Protein AF-A0A0G0NPX3-F1 (afdb_monomer_lite)

Foldseek 3Di:
DPPPDDDPDDLDLLSLLVVLLVVCVVPPVPQPLVVLLVVCVVLPDDPVVSVPDDSLRSVLVCCCRVLVPPVSVLLSLLSVLSVLSNVLSVVVPPPCSVVSNQVSQVSLPHDPDDTSVVVSVSSVVSVVVSVVVSVVSVVVVVDPDDDPDD

Radius of gyration: 18.65 Å; chains: 1; bounding box: 55×39×57 Å

Secondary structure (DSSP,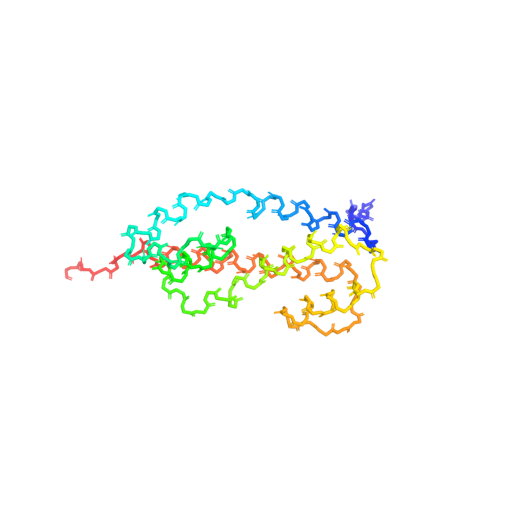 8-state):
----S--S--S-HHHHHHHHHHHHHHHTTT--HHHHHHHHHHTT--HHHHTT--HHHHHHHHHHHHS--TTHHHHHHHHHHHHHHHHHGGGTTSTTHHHHHHHHHHHTT--TT--HHHHHHHHHHHHHHHHHHHHHHHHHHS---S----

Structure (mmCIF, N/CA/C/O backbone):
data_AF-A0A0G0NPX3-F1
#
_entry.id   AF-A0A0G0NPX3-F1
#
loop_
_atom_site.group_PDB
_atom_site.id
_atom_site.type_symbol
_atom_site.label_atom_id
_atom_site.label_alt_id
_atom_site.label_comp_id
_atom_site.label_asym_id
_atom_site.label_entity_id
_atom_site.label_seq_id
_atom_site.pdbx_PDB_ins_code
_atom_site.Cartn_x
_atom_site.Cartn_y
_atom_site.Cartn_z
_atom_site.occupancy
_atom_site.B_iso_or_equiv
_atom_site.auth_seq_id
_atom_site.auth_comp_id
_atom_site.auth_asym_id
_atom_site.auth_atom_id
_atom_site.pdbx_PDB_model_num
ATOM 1 N N . MET A 1 1 ? -11.829 -10.224 -34.644 1.00 44.19 1 MET A N 1
ATOM 2 C CA . MET A 1 1 ? -11.244 -8.867 -34.776 1.00 44.19 1 MET A CA 1
ATOM 3 C C . MET A 1 1 ? -11.189 -8.150 -33.415 1.00 44.19 1 MET A C 1
ATOM 5 O O . MET A 1 1 ? -11.860 -7.143 -33.239 1.00 44.19 1 MET A O 1
ATOM 9 N N . ARG A 1 2 ? -10.412 -8.643 -32.437 1.00 50.91 2 ARG A N 1
ATOM 10 C CA . ARG A 1 2 ? -10.179 -7.950 -31.146 1.00 50.91 2 ARG A CA 1
ATOM 11 C C . ARG A 1 2 ? -8.692 -7.638 -30.880 1.00 50.91 2 ARG A C 1
ATOM 13 O O . ARG A 1 2 ? -8.366 -7.197 -29.793 1.00 50.91 2 ARG A O 1
ATOM 20 N N . ASP A 1 3 ? -7.831 -7.763 -31.894 1.00 55.25 3 ASP A N 1
ATOM 21 C CA . ASP A 1 3 ? -6.369 -7.585 -31.780 1.00 55.25 3 ASP A CA 1
ATOM 22 C C . ASP A 1 3 ? -5.838 -6.301 -32.444 1.00 55.25 3 ASP A C 1
ATOM 24 O O . ASP A 1 3 ? -4.748 -6.288 -33.005 1.00 55.25 3 ASP A O 1
ATOM 28 N N . ARG A 1 4 ? -6.607 -5.204 -32.455 1.00 52.91 4 ARG A N 1
ATOM 29 C CA . ARG A 1 4 ? -6.162 -3.939 -33.087 1.00 52.91 4 ARG A CA 1
ATOM 30 C C . ARG A 1 4 ? -6.044 -2.737 -32.160 1.00 52.91 4 ARG A C 1
ATOM 32 O O . ARG A 1 4 ? -5.811 -1.634 -32.639 1.00 52.91 4 ARG A O 1
ATOM 39 N N . TYR A 1 5 ? -6.135 -2.946 -30.853 1.00 51.38 5 TYR A N 1
ATOM 40 C CA . TYR A 1 5 ? -5.820 -1.901 -29.889 1.00 51.38 5 TYR A CA 1
ATOM 41 C C . TYR A 1 5 ? -4.692 -2.395 -28.997 1.00 51.38 5 TYR A C 1
ATOM 43 O O . TYR A 1 5 ? -4.881 -3.307 -28.194 1.00 51.38 5 TYR A O 1
ATOM 51 N N . ALA A 1 6 ? -3.507 -1.804 -29.169 1.00 55.31 6 ALA A N 1
ATOM 52 C CA . ALA A 1 6 ? -2.456 -1.921 -28.174 1.00 55.31 6 ALA A CA 1
ATOM 53 C C . ALA A 1 6 ? -3.028 -1.448 -26.832 1.00 55.31 6 ALA A C 1
ATOM 55 O O . ALA A 1 6 ? -3.766 -0.460 -26.779 1.00 55.31 6 ALA A O 1
ATOM 56 N N . HIS A 1 7 ? -2.724 -2.178 -25.762 1.00 62.81 7 HIS A N 1
ATOM 57 C CA . HIS A 1 7 ? -3.117 -1.776 -24.420 1.00 62.81 7 HIS A CA 1
ATOM 58 C C . HIS A 1 7 ? -2.648 -0.323 -24.185 1.00 62.81 7 HIS A C 1
ATOM 60 O O . HIS A 1 7 ? -1.495 -0.016 -24.493 1.00 62.81 7 HIS A O 1
ATOM 66 N N . PRO A 1 8 ? -3.500 0.590 -23.675 1.00 70.12 8 PRO A N 1
ATOM 67 C CA . PRO A 1 8 ? -3.177 2.022 -23.605 1.00 70.12 8 PRO A CA 1
ATOM 68 C C . PRO A 1 8 ? -1.973 2.325 -22.700 1.00 70.12 8 PRO A C 1
ATOM 70 O O . PRO A 1 8 ? -1.389 3.402 -22.778 1.00 70.12 8 PRO A O 1
ATOM 73 N N . LEU A 1 9 ? -1.593 1.365 -21.854 1.00 75.56 9 LEU A N 1
ATOM 74 C CA . LEU A 1 9 ? -0.311 1.344 -21.160 1.00 75.56 9 LEU A CA 1
ATOM 75 C C . LEU A 1 9 ? 0.657 0.428 -21.908 1.00 75.56 9 LEU A C 1
ATOM 77 O O . LEU A 1 9 ? 0.407 -0.775 -22.006 1.00 75.56 9 LEU A O 1
ATOM 81 N N . VAL A 1 10 ? 1.757 1.009 -22.377 1.00 86.19 10 VAL A N 1
ATOM 82 C CA . VAL A 1 10 ? 2.939 0.310 -22.895 1.00 86.19 10 VAL A CA 1
ATOM 83 C C . VAL A 1 10 ? 4.047 0.321 -21.838 1.00 86.19 10 VAL A C 1
ATOM 85 O O . VAL A 1 10 ? 3.937 1.025 -20.833 1.00 86.19 10 VAL A O 1
ATOM 88 N N . ASN A 1 11 ? 5.116 -0.454 -22.045 1.00 89.12 11 ASN A N 1
ATOM 89 C CA . ASN A 1 11 ? 6.282 -0.461 -21.158 1.00 89.12 11 ASN A CA 1
ATOM 90 C C . ASN A 1 11 ? 7.107 0.833 -21.290 1.00 89.12 11 ASN A C 1
ATOM 92 O O . ASN A 1 11 ? 8.208 0.833 -21.835 1.00 89.12 11 ASN A O 1
ATOM 96 N N . ASP A 1 12 ? 6.548 1.927 -20.786 1.00 93.00 12 ASP A N 1
ATOM 97 C CA . ASP A 1 12 ? 7.165 3.242 -20.684 1.00 93.00 12 ASP A CA 1
ATOM 98 C C . ASP A 1 12 ? 7.144 3.697 -19.223 1.00 93.00 12 ASP A C 1
ATOM 100 O O . ASP A 1 12 ? 6.102 3.671 -18.563 1.00 93.00 12 ASP A O 1
ATOM 104 N N . LYS A 1 13 ? 8.304 4.118 -18.713 1.00 92.56 13 LYS A N 1
ATOM 105 C CA . LYS A 1 13 ? 8.476 4.490 -17.305 1.00 92.56 13 LYS A CA 1
ATOM 106 C C . LYS A 1 13 ? 7.484 5.583 -16.890 1.00 92.56 13 LYS A C 1
ATOM 108 O O . LYS A 1 13 ? 6.787 5.421 -15.893 1.00 92.56 13 LYS A O 1
ATOM 113 N N . ASN A 1 14 ? 7.357 6.655 -17.669 1.00 92.19 14 ASN A N 1
ATOM 114 C CA . ASN A 1 14 ? 6.495 7.783 -17.313 1.00 92.19 14 ASN A CA 1
ATOM 115 C C . ASN A 1 14 ? 5.013 7.394 -17.343 1.00 92.19 14 ASN A C 1
ATOM 117 O O . ASN A 1 14 ? 4.261 7.748 -16.436 1.00 92.19 14 ASN A O 1
ATOM 121 N N . LEU A 1 15 ? 4.568 6.654 -18.362 1.00 93.38 15 LEU A N 1
ATOM 122 C CA . LEU A 1 15 ? 3.176 6.204 -18.453 1.00 93.38 15 LEU A CA 1
ATOM 123 C C . LEU A 1 15 ? 2.796 5.278 -17.293 1.00 93.38 15 LEU A C 1
ATOM 125 O O . LEU A 1 15 ? 1.715 5.430 -16.719 1.00 93.38 15 LEU A O 1
ATOM 129 N N . ILE A 1 16 ? 3.681 4.352 -16.923 1.00 95.88 16 ILE A N 1
ATOM 130 C CA . ILE A 1 16 ? 3.439 3.414 -15.824 1.00 95.88 16 ILE A CA 1
ATOM 131 C C . ILE A 1 16 ? 3.400 4.128 -14.473 1.00 95.88 16 ILE A C 1
ATOM 133 O O . ILE A 1 16 ? 2.478 3.902 -13.689 1.00 95.88 16 ILE A O 1
ATOM 137 N N . PHE A 1 17 ? 4.346 5.025 -14.200 1.00 95.50 17 PHE A N 1
ATOM 138 C CA . PHE A 1 17 ? 4.363 5.750 -12.930 1.00 95.50 17 PHE A CA 1
ATOM 139 C C . PHE A 1 17 ? 3.204 6.745 -12.805 1.00 95.50 17 PHE A C 1
ATOM 141 O O . PHE A 1 17 ? 2.564 6.811 -11.754 1.00 95.50 17 PHE A O 1
ATOM 148 N N . ASN A 1 18 ? 2.785 7.369 -13.910 1.00 94.94 18 ASN A N 1
ATOM 149 C CA . ASN A 1 18 ? 1.536 8.127 -13.948 1.00 94.94 18 ASN A CA 1
ATOM 150 C C . ASN A 1 18 ? 0.308 7.253 -13.637 1.00 94.94 18 ASN A C 1
ATOM 152 O O . ASN A 1 18 ? -0.645 7.722 -13.009 1.00 94.94 18 ASN A O 1
ATOM 156 N N . ALA A 1 19 ? 0.302 5.987 -14.064 1.00 95.94 19 ALA A N 1
ATOM 157 C CA . ALA A 1 19 ? -0.770 5.055 -13.730 1.00 95.94 19 ALA A CA 1
ATOM 158 C C . ALA A 1 19 ? -0.783 4.710 -12.230 1.00 95.94 19 ALA A C 1
ATOM 160 O O . ALA A 1 19 ? -1.866 4.685 -11.641 1.00 95.94 19 ALA A O 1
ATOM 161 N N . TYR A 1 20 ? 0.379 4.520 -11.588 1.00 97.12 20 TYR A N 1
ATOM 162 C CA . TYR A 1 20 ? 0.458 4.368 -10.127 1.00 97.12 20 TYR A CA 1
ATOM 163 C C . TYR A 1 20 ? -0.071 5.599 -9.393 1.00 97.12 20 TYR A C 1
ATOM 165 O O . TYR A 1 20 ? -0.897 5.455 -8.495 1.00 97.12 20 TYR A O 1
ATOM 173 N N . SER A 1 21 ? 0.310 6.806 -9.816 1.00 96.31 21 SER A N 1
ATOM 174 C CA . SER A 1 21 ? -0.189 8.049 -9.214 1.00 96.31 21 SER A CA 1
ATOM 175 C C . SER A 1 21 ? -1.713 8.164 -9.302 1.00 96.31 21 SER A C 1
ATOM 177 O O . SER A 1 21 ? -2.376 8.495 -8.317 1.00 96.31 21 SER A O 1
ATOM 179 N N . LYS A 1 22 ? -2.305 7.819 -10.455 1.00 95.81 22 LYS A N 1
ATOM 180 C CA . LYS A 1 22 ? -3.770 7.790 -10.619 1.00 95.81 22 LYS A CA 1
ATOM 181 C C . LYS A 1 22 ? -4.433 6.740 -9.727 1.00 95.81 22 LYS A C 1
ATOM 183 O O . LYS A 1 22 ? -5.458 7.034 -9.117 1.00 95.81 22 LYS A O 1
ATOM 188 N N . LEU A 1 23 ? -3.858 5.541 -9.628 1.00 96.12 23 LEU A N 1
ATOM 189 C CA . LEU A 1 23 ? -4.363 4.494 -8.737 1.00 96.12 23 LEU A CA 1
ATOM 190 C C . LEU A 1 23 ? -4.294 4.920 -7.267 1.00 96.12 23 LEU A C 1
ATOM 192 O O . LEU A 1 23 ? -5.279 4.762 -6.555 1.00 96.12 23 LEU A O 1
ATOM 196 N N . ASN A 1 24 ? -3.184 5.513 -6.820 1.00 97.12 24 ASN A N 1
ATOM 197 C CA . ASN A 1 24 ? -3.047 6.042 -5.462 1.00 97.12 24 ASN A CA 1
ATOM 198 C C . ASN A 1 24 ? -4.123 7.091 -5.159 1.00 97.12 24 ASN A C 1
ATOM 200 O O . ASN A 1 24 ? -4.768 7.038 -4.112 1.00 97.12 24 ASN A O 1
ATOM 204 N N . LYS A 1 25 ? -4.375 8.001 -6.106 1.00 96.19 25 LYS A N 1
ATOM 205 C CA . LYS A 1 25 ? -5.427 9.009 -5.970 1.00 96.19 25 LYS A CA 1
ATOM 206 C C . LYS A 1 25 ? -6.814 8.392 -5.797 1.00 96.19 25 LYS A C 1
ATOM 208 O O . LYS A 1 25 ? -7.604 8.884 -5.002 1.00 96.19 25 LYS A O 1
ATOM 213 N N . ILE A 1 26 ? -7.117 7.319 -6.524 1.00 94.88 26 ILE A N 1
ATOM 214 C CA . ILE A 1 26 ? -8.412 6.632 -6.428 1.00 94.88 26 ILE A CA 1
ATOM 215 C C . ILE A 1 26 ? -8.513 5.838 -5.119 1.00 94.88 26 ILE A C 1
ATOM 217 O O . ILE A 1 26 ? -9.529 5.917 -4.433 1.00 94.88 26 ILE A O 1
ATOM 221 N N . LEU A 1 27 ? -7.472 5.085 -4.768 1.00 95.00 27 LEU A N 1
ATOM 222 C CA . LEU A 1 27 ? -7.551 4.055 -3.733 1.00 95.00 27 LEU A CA 1
ATOM 223 C C . LEU A 1 27 ? -7.120 4.524 -2.338 1.00 95.00 27 LEU A C 1
ATOM 225 O O . LEU A 1 27 ? -7.589 3.962 -1.357 1.00 95.00 27 LEU A O 1
ATOM 229 N N . ILE A 1 28 ? -6.222 5.507 -2.231 1.00 95.31 28 ILE A N 1
ATOM 230 C CA . ILE A 1 28 ? -5.556 5.870 -0.966 1.00 95.31 28 ILE A CA 1
ATOM 231 C C . ILE A 1 28 ? -5.879 7.306 -0.548 1.00 95.31 28 ILE A C 1
ATOM 233 O O . ILE A 1 28 ? -6.166 7.558 0.624 1.00 95.31 28 ILE A O 1
ATOM 237 N N . GLU A 1 29 ? -5.860 8.261 -1.481 1.00 94.12 29 GLU A N 1
ATOM 238 C CA . GLU A 1 29 ? -6.080 9.682 -1.152 1.00 94.12 29 GLU A CA 1
ATOM 239 C C . GLU A 1 29 ? -7.514 9.979 -0.687 1.00 94.12 29 GLU A C 1
ATOM 241 O O . GLU A 1 29 ? -7.738 10.966 0.008 1.00 94.12 29 GLU A O 1
ATOM 246 N N . ASN A 1 30 ? -8.471 9.099 -0.993 1.00 92.06 30 ASN A N 1
ATOM 247 C CA . ASN A 1 30 ? -9.867 9.234 -0.564 1.00 92.06 30 ASN A CA 1
ATOM 248 C C . ASN A 1 30 ? -10.141 8.687 0.846 1.00 92.06 30 ASN A C 1
ATOM 250 O O .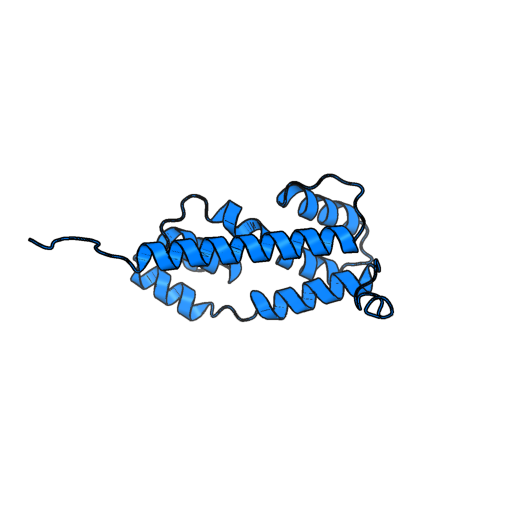 ASN A 1 30 ? -11.283 8.721 1.308 1.00 92.06 30 ASN A O 1
ATOM 254 N N . PHE A 1 31 ? -9.133 8.169 1.552 1.00 93.50 31 PHE A N 1
ATOM 255 C CA . PHE A 1 31 ? -9.335 7.671 2.908 1.00 93.50 31 PHE A CA 1
ATOM 256 C C . PHE A 1 31 ? -9.699 8.791 3.880 1.00 93.50 31 PHE A C 1
ATOM 258 O O . PHE A 1 31 ? -8.920 9.710 4.144 1.00 93.50 31 PHE A O 1
ATOM 265 N N . ASN A 1 32 ? -10.877 8.657 4.491 1.00 94.50 32 ASN A N 1
ATOM 266 C CA . ASN A 1 32 ? -11.331 9.568 5.527 1.00 94.50 32 ASN A CA 1
ATOM 267 C C . ASN A 1 32 ? -10.603 9.276 6.847 1.00 94.50 32 ASN A C 1
ATOM 269 O O . ASN A 1 32 ? -11.020 8.450 7.661 1.00 94.50 32 ASN A O 1
ATOM 273 N N . LYS A 1 33 ? -9.487 9.981 7.043 1.00 94.69 33 LYS A N 1
ATOM 274 C CA . LYS A 1 33 ? -8.619 9.861 8.217 1.00 94.69 33 LYS A CA 1
ATOM 275 C C . LYS A 1 33 ? -9.372 10.042 9.537 1.00 94.69 33 LYS A C 1
ATOM 277 O O . LYS A 1 33 ? -9.085 9.338 10.505 1.00 94.69 33 LYS A O 1
ATOM 282 N N . GLU A 1 34 ? -10.298 10.992 9.589 1.00 94.56 34 GLU A N 1
ATOM 283 C CA . GLU A 1 34 ? -10.992 11.344 10.826 1.00 94.56 34 GLU A CA 1
ATOM 284 C C . GLU A 1 34 ? -12.064 10.314 11.185 1.00 94.56 34 GLU A C 1
ATOM 286 O O . GLU A 1 34 ? -12.134 9.901 12.343 1.00 94.56 34 GLU A O 1
ATOM 291 N N . GLU A 1 35 ? -12.799 9.789 10.201 1.00 95.94 35 GLU A N 1
ATOM 292 C CA . GLU A 1 35 ? -13.724 8.673 10.438 1.00 95.94 35 GLU A CA 1
ATOM 293 C C . GLU A 1 35 ? -12.982 7.388 10.835 1.00 95.94 35 GLU A C 1
ATOM 295 O O . GLU A 1 35 ? -13.395 6.719 11.782 1.00 95.94 35 GLU A O 1
ATOM 300 N N . LEU A 1 36 ? -11.829 7.080 10.222 1.00 96.56 36 LEU A N 1
ATOM 301 C CA . LEU A 1 36 ? -10.999 5.939 10.640 1.00 96.56 36 LEU A CA 1
ATOM 302 C C . LEU A 1 36 ? -10.543 6.067 12.100 1.00 96.56 36 LEU A C 1
ATOM 304 O O . LEU A 1 36 ? -10.659 5.121 12.880 1.00 96.56 36 LEU A O 1
ATOM 308 N N . LYS A 1 37 ? -10.053 7.247 12.504 1.00 96.94 37 LYS A N 1
ATOM 309 C CA . LYS A 1 37 ? -9.667 7.503 13.901 1.00 96.94 37 LYS A CA 1
ATOM 310 C C . LYS A 1 37 ? -10.855 7.371 14.845 1.00 96.94 37 LYS A C 1
ATOM 312 O O . LYS A 1 37 ? -10.709 6.787 15.914 1.00 96.94 37 LYS A O 1
ATOM 317 N N . LYS A 1 38 ? -12.006 7.934 14.479 1.00 96.38 38 LYS A N 1
ATOM 318 C CA . LYS A 1 38 ? -13.230 7.870 15.282 1.00 96.38 38 LYS A CA 1
ATOM 319 C C . LYS A 1 38 ? -13.680 6.423 15.477 1.00 96.38 38 LYS A C 1
ATOM 321 O O . LYS A 1 38 ? -13.914 6.021 16.612 1.00 96.38 38 LYS A O 1
ATOM 326 N N . ALA A 1 39 ? -13.709 5.627 14.410 1.00 96.38 39 ALA A N 1
ATOM 327 C CA . ALA A 1 39 ? -14.033 4.206 14.482 1.00 96.38 39 ALA A CA 1
ATOM 328 C C . ALA A 1 39 ? -13.059 3.443 15.399 1.00 96.38 39 ALA A C 1
ATOM 330 O O . ALA A 1 39 ? -13.492 2.734 16.304 1.00 96.38 39 ALA A O 1
ATOM 331 N N . LEU A 1 40 ? -11.747 3.643 15.234 1.00 97.06 40 LEU A N 1
ATOM 332 C CA . LEU A 1 40 ? -10.722 3.001 16.067 1.00 97.06 40 LEU A CA 1
ATOM 333 C C . LEU A 1 40 ? -10.840 3.371 17.553 1.00 97.06 40 LEU A C 1
ATOM 335 O O . LEU A 1 40 ? -10.741 2.493 18.407 1.00 97.06 40 LEU A O 1
ATOM 339 N N . LYS A 1 41 ? -11.112 4.642 17.870 1.00 96.44 41 LYS A N 1
ATOM 340 C CA . LYS A 1 41 ? -11.372 5.081 19.251 1.00 96.44 41 LYS A CA 1
ATOM 341 C C . LYS A 1 41 ? -12.613 4.411 19.833 1.00 96.44 41 LYS A C 1
ATOM 343 O O . LYS A 1 41 ? -12.568 3.934 20.960 1.00 96.44 41 LYS A O 1
ATOM 348 N N . ASN A 1 42 ? -13.694 4.317 19.056 1.00 95.88 42 ASN A N 1
ATOM 349 C CA . ASN A 1 42 ? -14.923 3.642 19.483 1.00 95.88 42 ASN A CA 1
ATOM 350 C C . ASN A 1 42 ? -14.713 2.137 19.730 1.00 95.88 42 ASN A C 1
ATOM 352 O O . ASN A 1 42 ? -15.404 1.553 20.557 1.00 95.88 42 ASN A O 1
ATOM 356 N N . LYS A 1 43 ? -13.738 1.516 19.053 1.00 94.81 43 LYS A N 1
ATOM 357 C CA . LYS A 1 43 ? -13.301 0.127 19.287 1.00 94.81 43 LYS A CA 1
ATOM 358 C C . LYS A 1 43 ? -12.337 -0.011 20.481 1.00 94.81 43 LYS A C 1
ATOM 360 O O . LYS A 1 43 ? -11.894 -1.115 20.775 1.00 94.81 43 LYS A O 1
ATOM 365 N N . GLY A 1 44 ? -12.008 1.085 21.168 1.00 95.69 44 GLY A N 1
ATOM 366 C CA . GLY A 1 44 ? -11.165 1.092 22.366 1.00 95.69 44 GLY A CA 1
ATOM 367 C C . GLY A 1 44 ? -9.669 1.299 22.116 1.00 95.69 44 GLY A C 1
ATOM 368 O O . GLY A 1 44 ? -8.875 1.056 23.018 1.00 95.69 44 GLY A O 1
ATOM 369 N N . VAL A 1 45 ? -9.254 1.738 20.921 1.00 95.88 45 VAL A N 1
ATOM 370 C CA . VAL A 1 45 ? -7.842 2.072 20.659 1.00 95.88 45 VAL A CA 1
ATOM 371 C C . VAL A 1 45 ? -7.485 3.425 21.275 1.00 95.88 45 VAL A C 1
ATOM 373 O O . VAL A 1 45 ? -8.204 4.411 21.084 1.00 95.88 45 VAL A O 1
ATOM 376 N N . ASP A 1 46 ? -6.347 3.490 21.968 1.00 95.25 46 ASP A N 1
ATOM 377 C CA . ASP A 1 46 ? -5.883 4.705 22.634 1.00 95.25 46 ASP A CA 1
ATOM 378 C C . ASP A 1 46 ? -5.598 5.837 21.626 1.00 95.25 46 ASP A C 1
ATOM 380 O O . ASP A 1 46 ? -5.019 5.640 20.555 1.00 95.25 46 ASP A O 1
ATOM 384 N N . SER A 1 47 ? -5.991 7.068 21.970 1.00 92.38 47 SER A N 1
ATOM 385 C CA . SER A 1 47 ? -5.787 8.241 21.109 1.00 92.38 47 SER A CA 1
ATOM 386 C C . SER A 1 47 ? -4.309 8.573 20.865 1.00 92.38 47 SER A C 1
ATOM 388 O O . SER A 1 47 ? -3.980 9.127 19.813 1.00 92.38 47 SER A O 1
ATOM 390 N N . SER A 1 48 ? -3.426 8.247 21.808 1.00 93.56 48 SER A N 1
ATOM 391 C CA . SER A 1 48 ? -1.977 8.420 21.689 1.00 93.56 48 SER A CA 1
ATOM 392 C C . SER A 1 48 ? -1.388 7.550 20.576 1.00 93.56 48 SER A C 1
ATOM 394 O O . SER A 1 48 ? -0.567 8.044 19.802 1.00 93.56 48 SER A O 1
ATOM 396 N N . GLU A 1 49 ? -1.894 6.325 20.394 1.00 93.00 49 GLU A N 1
ATOM 397 C CA . GLU A 1 49 ? -1.488 5.426 19.306 1.00 93.00 49 GLU A CA 1
ATOM 398 C C . GLU A 1 49 ? -1.896 5.951 17.920 1.00 93.00 49 GLU A C 1
ATOM 400 O O . GLU A 1 49 ? -1.286 5.600 16.911 1.00 93.00 49 GLU A O 1
ATOM 405 N N . LEU A 1 50 ? -2.929 6.797 17.845 1.00 94.94 50 LEU A N 1
ATOM 406 C CA . LEU A 1 50 ? -3.504 7.273 16.582 1.00 94.94 50 LEU A CA 1
ATOM 407 C C . LEU A 1 50 ? -2.965 8.638 16.129 1.00 94.94 50 LEU A C 1
ATOM 409 O O . LEU A 1 50 ? -3.188 9.034 14.981 1.00 94.94 50 LEU A O 1
ATOM 413 N N . LYS A 1 51 ? -2.288 9.382 17.015 1.00 89.19 51 LYS A N 1
ATOM 414 C CA . LYS A 1 51 ? -1.998 10.818 16.838 1.00 89.19 51 LYS A CA 1
ATOM 415 C C . LYS A 1 51 ? -1.205 11.127 15.563 1.00 89.19 51 LYS A C 1
ATOM 417 O O . LYS A 1 51 ? -1.522 12.093 14.871 1.00 89.19 51 LYS A O 1
ATOM 422 N N . ASN A 1 52 ? -0.243 10.272 15.218 1.00 92.00 52 ASN A N 1
ATOM 423 C CA . ASN A 1 52 ? 0.709 10.516 14.128 1.00 92.00 52 ASN A CA 1
ATOM 424 C C . ASN A 1 52 ? 0.557 9.554 12.943 1.00 92.00 52 ASN A C 1
ATOM 426 O O . ASN A 1 52 ? 1.358 9.592 12.012 1.00 92.00 52 ASN A O 1
ATOM 430 N N . LEU A 1 53 ? -0.464 8.696 12.944 1.00 94.88 53 LEU A N 1
ATOM 431 C CA . LEU A 1 53 ? -0.638 7.737 11.860 1.00 94.88 53 LEU A CA 1
ATOM 432 C C . LEU A 1 53 ? -1.165 8.427 10.593 1.00 94.88 53 LEU A C 1
ATOM 434 O O . LEU A 1 53 ? -2.086 9.252 10.636 1.00 94.88 53 LEU A O 1
ATOM 438 N N . GLY A 1 54 ? -0.564 8.086 9.452 1.00 94.00 54 GLY A N 1
ATOM 439 C CA . GLY A 1 54 ? -1.092 8.400 8.123 1.00 94.00 54 GLY A CA 1
ATOM 440 C C . GLY A 1 54 ? -2.351 7.585 7.806 1.00 94.00 54 GLY A C 1
ATOM 441 O O . GLY A 1 54 ? -2.663 6.624 8.507 1.00 94.00 54 GLY A O 1
ATOM 442 N N . SER A 1 55 ? -3.074 7.951 6.744 1.00 94.00 55 SER A N 1
ATOM 443 C CA . SER A 1 55 ? -4.322 7.278 6.343 1.00 94.00 55 SER A CA 1
ATOM 444 C C . SER A 1 55 ? -4.134 5.777 6.096 1.00 94.00 55 SER A C 1
ATOM 446 O O . SER A 1 55 ? -4.911 4.983 6.614 1.00 94.00 55 SER A O 1
ATOM 448 N N . LEU A 1 56 ? -3.061 5.378 5.402 1.00 96.38 56 LEU A N 1
ATOM 449 C CA . LEU A 1 56 ? -2.725 3.966 5.175 1.00 96.38 56 LEU A CA 1
ATOM 450 C C . LEU A 1 56 ? -2.524 3.183 6.473 1.00 96.38 56 LEU A C 1
ATOM 452 O O . LEU A 1 56 ? -3.060 2.092 6.628 1.00 96.38 56 LEU A O 1
ATOM 456 N N . LYS A 1 57 ? -1.773 3.748 7.424 1.00 96.94 57 LYS A N 1
ATOM 457 C CA . LYS A 1 57 ? -1.517 3.103 8.717 1.00 96.94 57 LYS A CA 1
ATOM 458 C C . LYS A 1 57 ? -2.768 3.034 9.586 1.00 96.94 57 LYS A C 1
ATOM 460 O O . LYS A 1 57 ? -2.963 2.059 10.303 1.00 96.94 57 LYS A O 1
ATOM 465 N N . LEU A 1 58 ? -3.630 4.044 9.503 1.00 97.38 58 LEU A N 1
ATOM 466 C CA . LEU A 1 58 ? -4.939 4.005 10.151 1.00 97.38 58 LEU A CA 1
ATOM 467 C C . LEU A 1 58 ? -5.828 2.923 9.543 1.00 97.38 58 LEU A C 1
ATOM 469 O 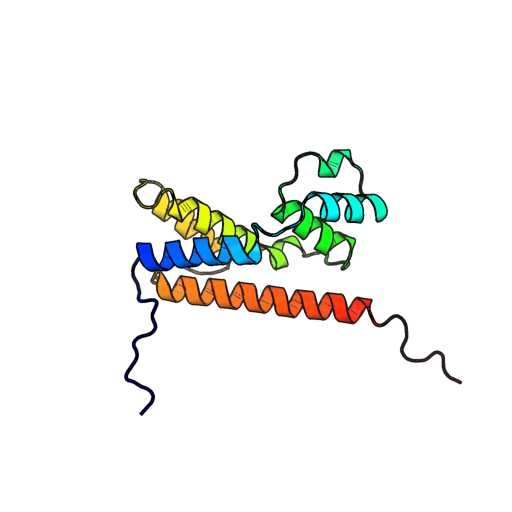O . LEU A 1 58 ? -6.488 2.213 10.292 1.00 97.38 58 LEU A O 1
ATOM 473 N N . PHE A 1 59 ? -5.816 2.761 8.221 1.00 97.06 59 PHE A N 1
ATOM 474 C CA . PHE A 1 59 ? -6.585 1.711 7.566 1.00 97.06 59 PHE A CA 1
ATOM 475 C C . PHE A 1 59 ? -6.029 0.308 7.865 1.00 97.06 59 PHE A C 1
ATOM 477 O O . PHE A 1 59 ? -6.803 -0.584 8.184 1.00 97.06 59 PHE A O 1
ATOM 484 N N . GLU A 1 60 ? -4.706 0.115 7.902 1.00 97.50 60 GLU A N 1
ATOM 485 C CA . GLU A 1 60 ? -4.084 -1.137 8.377 1.00 97.50 60 GLU A CA 1
ATOM 486 C C . GLU A 1 60 ? -4.523 -1.489 9.805 1.00 97.50 60 GLU A C 1
ATOM 488 O O . GLU A 1 60 ? -4.937 -2.617 10.067 1.00 97.50 60 GLU A O 1
ATOM 493 N N . LYS A 1 61 ? -4.497 -0.512 10.719 1.00 97.00 61 LYS A N 1
ATOM 494 C CA . LYS A 1 61 ? -4.954 -0.704 12.102 1.00 97.00 61 LYS A CA 1
ATOM 495 C C . LYS A 1 61 ? -6.464 -0.949 12.176 1.00 97.00 61 LYS A C 1
ATOM 497 O O . LYS A 1 61 ? -6.916 -1.702 13.030 1.00 97.00 61 LYS A O 1
ATOM 502 N N . PHE A 1 62 ? -7.251 -0.348 11.283 1.00 96.38 62 PHE A N 1
ATOM 503 C CA . PHE A 1 62 ? -8.677 -0.648 11.152 1.00 96.38 62 PHE A CA 1
ATOM 504 C C . PHE A 1 62 ? -8.884 -2.107 10.747 1.00 96.38 62 PHE A C 1
ATOM 506 O O . PHE A 1 62 ? -9.605 -2.815 11.434 1.00 96.38 62 PHE A O 1
ATOM 513 N N . VAL A 1 63 ? -8.193 -2.586 9.713 1.00 96.38 63 VAL A N 1
ATOM 514 C CA . VAL A 1 63 ? -8.242 -3.992 9.281 1.00 96.38 63 VAL A CA 1
ATOM 515 C C . VAL A 1 63 ? -7.808 -4.940 10.405 1.00 96.38 63 VAL A C 1
ATOM 517 O O . VAL A 1 63 ? -8.438 -5.968 10.618 1.00 96.38 63 VAL A O 1
ATOM 520 N N . GLU A 1 64 ? -6.779 -4.586 11.174 1.00 96.19 64 GLU A N 1
ATOM 521 C CA . GLU A 1 64 ? -6.341 -5.374 12.333 1.00 96.19 64 GLU A CA 1
ATOM 522 C C . GLU A 1 64 ? -7.416 -5.459 13.428 1.00 96.19 64 GLU A C 1
ATOM 524 O O . GLU A 1 64 ? -7.690 -6.537 13.944 1.00 96.19 64 GLU A O 1
ATOM 529 N N . LYS A 1 65 ? -8.001 -4.319 13.822 1.00 94.94 65 LYS A N 1
ATOM 530 C CA . LYS A 1 65 ? -8.866 -4.230 15.010 1.00 94.94 65 LYS A CA 1
ATOM 531 C C . LYS A 1 65 ? -10.331 -4.509 14.732 1.00 94.94 65 LYS A C 1
ATOM 533 O O . LYS A 1 65 ? -11.024 -5.004 15.618 1.00 94.94 65 LYS A O 1
ATOM 538 N N . PHE A 1 66 ? -10.819 -4.108 13.565 1.00 94.12 66 PHE A N 1
ATOM 539 C CA . PHE A 1 66 ? -12.202 -4.333 13.186 1.00 94.12 66 PHE A CA 1
ATOM 540 C C . PHE A 1 66 ? -12.389 -5.712 12.604 1.00 94.12 66 PHE A C 1
ATOM 542 O O . PHE A 1 66 ? -13.307 -6.331 13.093 1.00 94.12 66 PHE A O 1
ATOM 549 N N . LEU A 1 67 ? -11.509 -6.164 11.698 1.00 93.12 67 LEU A N 1
ATOM 550 C CA . LEU A 1 67 ? -11.646 -7.423 10.950 1.00 93.12 67 LEU A CA 1
ATOM 551 C C . LEU A 1 67 ? -10.854 -8.609 11.548 1.00 93.12 67 LEU A C 1
ATOM 553 O O . LEU A 1 67 ? -10.562 -9.571 10.837 1.00 93.12 67 LEU A O 1
ATOM 557 N N . ASP A 1 68 ? -10.377 -8.474 12.793 1.00 91.75 68 ASP A N 1
ATOM 558 C CA . ASP A 1 68 ? -9.481 -9.405 13.516 1.00 91.75 68 ASP A CA 1
ATOM 559 C C . ASP A 1 68 ? -8.318 -9.981 12.671 1.00 91.75 68 ASP A C 1
ATOM 561 O O . ASP A 1 68 ? -7.858 -11.118 12.824 1.00 91.75 68 ASP A O 1
ATOM 565 N N . CYS A 1 69 ? -7.803 -9.188 11.727 1.00 94.56 69 CYS A N 1
ATOM 566 C CA . CYS A 1 69 ? -6.771 -9.645 10.810 1.00 94.56 69 CYS A CA 1
ATOM 567 C C . CYS A 1 69 ? -5.382 -9.465 11.432 1.00 94.56 69 CYS A C 1
ATOM 569 O O . CYS A 1 69 ? -4.716 -8.448 11.231 1.00 94.56 69 CYS A O 1
ATOM 571 N N . LYS A 1 70 ? -4.894 -10.485 12.148 1.00 91.12 70 LYS A N 1
ATOM 572 C CA . LYS A 1 70 ? -3.552 -10.471 12.775 1.00 91.12 70 LYS A CA 1
ATOM 573 C C . LYS A 1 70 ? -2.401 -10.236 11.793 1.00 91.12 70 LYS A C 1
ATOM 575 O O . LYS A 1 70 ? -1.346 -9.756 12.189 1.00 91.12 70 LYS A O 1
ATOM 580 N N . ASN A 1 71 ? -2.597 -10.581 10.520 1.00 94.00 71 ASN A N 1
ATOM 581 C CA . ASN A 1 71 ? -1.617 -10.377 9.454 1.00 94.00 71 ASN A CA 1
ATOM 582 C C . ASN A 1 71 ? -1.975 -9.185 8.545 1.00 94.00 71 ASN A C 1
ATOM 584 O O . ASN A 1 71 ? -1.681 -9.197 7.345 1.00 94.00 71 ASN A O 1
ATOM 588 N N . SER A 1 72 ? -2.635 -8.166 9.108 1.00 96.31 72 SER A N 1
ATOM 589 C CA . SER A 1 72 ? -3.061 -6.958 8.394 1.00 96.31 72 SER A CA 1
ATOM 590 C C . SER A 1 72 ? -1.902 -6.281 7.666 1.00 96.31 72 SER A C 1
ATOM 592 O O . SER A 1 72 ? -2.084 -5.828 6.541 1.00 96.31 72 SER A O 1
ATOM 594 N N . HIS A 1 73 ? -0.694 -6.285 8.240 1.00 96.44 73 HIS A N 1
ATOM 595 C CA . HIS A 1 73 ? 0.487 -5.703 7.605 1.00 96.44 73 HIS A CA 1
ATOM 596 C C . HIS A 1 73 ? 0.794 -6.315 6.233 1.00 96.44 73 HIS A C 1
ATOM 598 O O . HIS A 1 73 ? 0.938 -5.596 5.239 1.00 96.44 73 HIS A O 1
ATOM 604 N N . ASN A 1 74 ? 0.858 -7.647 6.154 1.00 95.94 74 ASN A N 1
ATOM 605 C CA . ASN A 1 74 ? 1.157 -8.330 4.896 1.00 95.94 74 ASN A CA 1
ATOM 606 C C . ASN A 1 74 ? 0.002 -8.162 3.909 1.00 95.94 74 ASN A C 1
ATOM 608 O O . ASN A 1 74 ? 0.240 -7.891 2.734 1.00 95.94 74 ASN A O 1
ATOM 612 N N . LEU A 1 75 ? -1.244 -8.242 4.390 1.00 97.25 75 LEU A N 1
ATOM 613 C CA . LEU A 1 75 ? -2.427 -8.009 3.562 1.00 97.25 75 LEU A CA 1
ATOM 614 C C . LEU A 1 75 ? -2.429 -6.597 2.949 1.00 97.25 75 LEU A C 1
ATOM 616 O O . LEU A 1 75 ? -2.757 -6.431 1.775 1.00 97.25 75 LEU A O 1
ATOM 620 N N . MET A 1 76 ? -2.015 -5.594 3.724 1.00 97.44 76 MET A N 1
ATOM 621 C CA . MET A 1 76 ? -1.974 -4.184 3.328 1.00 97.44 76 MET A CA 1
ATOM 622 C C . MET A 1 76 ? -0.700 -3.779 2.581 1.00 97.44 76 MET A C 1
ATOM 624 O O . MET A 1 76 ? -0.637 -2.675 2.035 1.00 97.44 76 MET A O 1
ATOM 628 N N . THR A 1 77 ? 0.313 -4.647 2.512 1.00 98.00 77 THR A N 1
ATOM 629 C CA . THR A 1 77 ? 1.598 -4.361 1.850 1.00 98.00 77 THR A CA 1
ATOM 630 C C . THR A 1 77 ? 1.450 -3.827 0.418 1.00 98.00 77 THR A C 1
ATOM 632 O O . THR A 1 77 ? 2.135 -2.850 0.102 1.00 98.00 77 THR A O 1
ATOM 635 N N . PRO A 1 78 ? 0.541 -4.342 -0.435 1.00 97.94 78 PRO A N 1
ATOM 636 C CA . PRO A 1 78 ? 0.333 -3.793 -1.776 1.00 97.94 78 PRO A CA 1
ATOM 637 C C . PRO A 1 78 ? -0.078 -2.313 -1.799 1.00 97.94 78 PRO A C 1
ATOM 639 O O . PRO A 1 78 ? 0.348 -1.584 -2.693 1.00 97.94 78 PRO A O 1
ATOM 642 N N . PHE A 1 79 ? -0.838 -1.830 -0.809 1.00 97.81 79 PHE A N 1
ATOM 643 C CA . PHE A 1 79 ? -1.187 -0.407 -0.709 1.00 97.81 79 PHE A CA 1
ATOM 644 C C . PHE A 1 79 ? 0.008 0.460 -0.322 1.00 97.81 79 PHE A C 1
ATOM 646 O O . PHE A 1 79 ? 0.177 1.550 -0.865 1.00 97.81 79 PHE A O 1
ATOM 653 N N . PHE A 1 80 ? 0.854 -0.020 0.592 1.00 97.94 80 PHE A N 1
ATOM 654 C CA . PHE A 1 80 ? 2.089 0.686 0.929 1.00 97.94 80 PHE A CA 1
ATOM 655 C C . PHE A 1 80 ? 3.026 0.764 -0.275 1.00 97.94 80 PHE A C 1
ATOM 657 O O . PHE A 1 80 ? 3.565 1.826 -0.554 1.00 97.94 80 PHE A O 1
ATOM 664 N N . VAL A 1 81 ? 3.158 -0.328 -1.029 1.00 97.94 81 VAL A N 1
ATOM 665 C CA . VAL A 1 81 ? 3.952 -0.337 -2.262 1.00 97.94 81 VAL A CA 1
ATOM 666 C C . VAL A 1 81 ? 3.369 0.608 -3.313 1.00 97.94 81 VAL A C 1
ATOM 668 O O . VAL A 1 81 ? 4.124 1.344 -3.938 1.00 97.94 81 VAL A O 1
ATOM 671 N N . LEU A 1 82 ? 2.044 0.659 -3.483 1.00 98.19 82 LEU A N 1
ATOM 672 C CA . LEU A 1 82 ? 1.406 1.626 -4.383 1.00 98.19 82 LEU A CA 1
ATOM 673 C C . LEU A 1 82 ? 1.740 3.080 -4.003 1.00 98.19 82 LEU A C 1
ATOM 675 O O . LEU A 1 82 ? 2.003 3.898 -4.883 1.00 98.19 82 LEU A O 1
ATOM 679 N N . TYR A 1 83 ? 1.737 3.396 -2.710 1.00 97.12 83 TYR A N 1
ATOM 680 C CA . TYR A 1 83 ? 2.070 4.730 -2.218 1.00 97.12 83 TYR A CA 1
ATOM 681 C C . TYR A 1 83 ? 3.539 5.092 -2.458 1.00 97.12 83 TYR A C 1
ATOM 683 O O . TYR A 1 83 ? 3.820 6.176 -2.966 1.00 97.12 83 TYR A O 1
ATOM 691 N N . ASP A 1 84 ? 4.462 4.170 -2.183 1.00 96.50 84 ASP A N 1
ATOM 692 C CA . ASP A 1 84 ? 5.891 4.371 -2.446 1.00 96.50 84 ASP A CA 1
ATOM 693 C C . ASP A 1 84 ? 6.150 4.569 -3.949 1.00 96.50 84 ASP A C 1
ATOM 695 O O . ASP A 1 84 ? 6.875 5.476 -4.353 1.00 96.50 84 ASP A O 1
ATOM 699 N N . LEU A 1 85 ? 5.474 3.798 -4.808 1.00 97.00 85 LEU A N 1
ATOM 700 C CA . LEU A 1 85 ? 5.543 3.964 -6.264 1.00 97.00 85 LEU A CA 1
ATOM 701 C C . LEU A 1 85 ? 4.988 5.314 -6.733 1.00 97.00 85 LEU A C 1
ATOM 703 O O . LEU A 1 85 ? 5.499 5.889 -7.694 1.00 97.00 85 LEU A O 1
ATOM 707 N N . ARG A 1 86 ? 3.967 5.843 -6.053 1.00 95.44 86 ARG A N 1
ATOM 708 C CA . ARG A 1 86 ? 3.455 7.196 -6.296 1.00 95.44 86 ARG A CA 1
ATOM 709 C C . ARG A 1 86 ? 4.436 8.274 -5.840 1.00 95.44 86 ARG A C 1
ATOM 711 O O . ARG A 1 86 ? 4.495 9.313 -6.482 1.00 95.44 86 ARG A O 1
ATOM 718 N N . ILE A 1 87 ? 5.210 8.062 -4.776 1.00 94.12 87 ILE A N 1
ATOM 719 C CA . ILE A 1 87 ? 6.301 8.979 -4.402 1.00 94.12 87 ILE A CA 1
ATOM 720 C C . ILE A 1 87 ? 7.387 8.956 -5.479 1.00 94.12 87 ILE A C 1
ATOM 722 O O . ILE A 1 87 ? 7.775 10.003 -5.984 1.00 94.12 87 ILE A O 1
ATOM 726 N N . LEU A 1 88 ? 7.803 7.767 -5.915 1.00 93.81 88 LEU A N 1
ATOM 727 C CA . LEU A 1 88 ? 8.813 7.603 -6.963 1.00 93.81 88 LEU A CA 1
ATOM 728 C C . LEU A 1 88 ? 8.447 8.275 -8.294 1.00 93.81 88 LEU A C 1
ATOM 730 O O . LEU A 1 88 ? 9.339 8.657 -9.049 1.00 93.81 88 LEU A O 1
ATOM 734 N N . ASN A 1 89 ? 7.154 8.449 -8.586 1.00 90.88 89 ASN A N 1
ATOM 735 C CA . ASN A 1 89 ? 6.697 9.206 -9.752 1.00 90.88 89 ASN A CA 1
ATOM 736 C C . ASN A 1 89 ? 7.147 10.678 -9.729 1.00 90.88 89 ASN A C 1
ATOM 738 O O . ASN A 1 89 ? 7.362 11.259 -10.790 1.00 90.88 89 ASN A O 1
ATOM 742 N N . ASP A 1 90 ? 7.315 11.272 -8.548 1.00 86.38 90 ASP A N 1
ATOM 743 C CA . ASP A 1 90 ? 7.795 12.651 -8.401 1.00 86.38 90 ASP A CA 1
ATOM 744 C C . ASP A 1 90 ? 9.336 12.736 -8.491 1.00 86.38 90 ASP A C 1
ATOM 746 O O . ASP A 1 90 ? 9.891 13.813 -8.697 1.00 86.38 90 ASP A O 1
ATOM 750 N N . HIS A 1 91 ? 10.021 11.587 -8.416 1.00 86.44 91 HIS A N 1
ATOM 751 C CA . HIS A 1 91 ? 11.478 11.448 -8.295 1.00 86.44 91 HIS A CA 1
ATOM 752 C C . HIS A 1 91 ? 12.092 10.567 -9.406 1.00 86.44 91 HIS A C 1
ATOM 754 O O . HIS A 1 91 ? 13.132 9.932 -9.232 1.00 86.44 91 HIS A O 1
ATOM 760 N N . LEU A 1 92 ? 11.468 10.511 -10.592 1.00 82.31 92 LEU A N 1
ATOM 761 C CA . LEU A 1 92 ? 11.852 9.573 -11.666 1.00 82.31 92 LEU A CA 1
ATOM 762 C C . LEU A 1 92 ? 13.290 9.737 -12.188 1.00 82.31 92 LEU A C 1
ATOM 764 O O . LEU A 1 92 ? 13.815 8.802 -12.805 1.00 82.31 92 LEU A O 1
ATOM 768 N N . THR A 1 93 ? 13.900 10.906 -11.989 1.00 81.50 93 THR A N 1
ATOM 769 C CA . THR A 1 93 ? 15.258 11.245 -12.443 1.00 81.50 93 THR A CA 1
ATOM 770 C C . THR A 1 93 ? 16.316 11.136 -11.346 1.00 81.50 93 THR A C 1
ATOM 772 O O . THR A 1 93 ? 17.484 11.414 -11.612 1.00 81.50 93 THR A O 1
ATOM 775 N N . GLU A 1 94 ? 15.938 10.778 -10.118 1.00 86.25 94 GLU A N 1
ATOM 776 C CA . GLU A 1 94 ? 16.879 10.695 -9.002 1.00 86.25 94 GLU A CA 1
ATOM 777 C C . GLU A 1 94 ? 17.764 9.443 -9.079 1.00 86.25 94 GLU A C 1
ATOM 779 O O . GLU A 1 94 ? 17.381 8.398 -9.609 1.00 86.25 94 GLU A O 1
ATOM 784 N N . THR A 1 95 ? 18.985 9.548 -8.551 1.00 82.44 95 THR A N 1
ATOM 785 C CA . THR A 1 95 ? 20.010 8.492 -8.631 1.00 82.44 95 THR A CA 1
ATOM 786 C C . THR A 1 95 ? 19.668 7.251 -7.804 1.00 82.44 95 THR A C 1
ATOM 788 O O . THR A 1 95 ? 20.104 6.150 -8.137 1.00 82.44 95 THR A O 1
ATOM 791 N N . ASN A 1 96 ? 18.871 7.408 -6.748 1.00 90.44 96 ASN A N 1
ATOM 792 C CA . ASN A 1 96 ? 18.365 6.346 -5.873 1.00 90.44 96 ASN A CA 1
ATOM 793 C C . ASN A 1 96 ? 17.128 5.620 -6.430 1.00 90.44 96 ASN A C 1
ATOM 795 O O . ASN A 1 96 ? 16.757 4.587 -5.869 1.00 90.44 96 ASN A O 1
ATOM 799 N N . PHE A 1 97 ? 16.518 6.098 -7.523 1.00 92.62 97 PHE A N 1
ATOM 800 C CA . PHE A 1 97 ? 15.250 5.571 -8.037 1.00 92.62 97 PHE A CA 1
ATOM 801 C C . PHE A 1 97 ? 15.255 4.041 -8.177 1.00 92.62 97 PHE A C 1
ATOM 803 O O . PHE A 1 97 ? 14.329 3.371 -7.730 1.00 92.62 97 PHE A O 1
ATOM 810 N N . GLU A 1 98 ? 16.299 3.462 -8.778 1.00 91.69 98 GLU A N 1
ATOM 811 C CA . GLU A 1 98 ? 16.350 2.011 -9.007 1.00 91.69 98 GLU A CA 1
ATOM 812 C C . GLU A 1 98 ? 16.489 1.212 -7.704 1.00 91.69 98 GLU A C 1
ATOM 814 O O . GLU A 1 98 ? 15.998 0.087 -7.619 1.00 91.69 98 GLU A O 1
ATOM 819 N N . VAL A 1 99 ? 17.123 1.771 -6.669 1.00 92.75 99 VAL A N 1
ATOM 820 C CA . VAL A 1 99 ? 17.233 1.116 -5.356 1.00 92.75 99 VAL A CA 1
ATOM 821 C C . VAL A 1 99 ? 15.851 1.033 -4.714 1.00 92.75 99 VAL A C 1
ATOM 823 O O . VAL A 1 99 ? 15.374 -0.061 -4.415 1.00 92.75 99 VAL A O 1
ATOM 826 N N . GLU A 1 100 ? 15.171 2.171 -4.608 1.00 93.75 100 GLU A N 1
ATOM 827 C CA . GLU A 1 100 ? 13.841 2.277 -4.002 1.00 93.75 100 GLU A CA 1
ATOM 828 C C . GLU A 1 100 ? 12.783 1.498 -4.795 1.00 93.75 100 GLU A C 1
ATOM 830 O O . GLU A 1 100 ? 11.932 0.801 -4.231 1.00 93.75 100 GLU A O 1
ATOM 835 N N . TYR A 1 101 ? 12.874 1.530 -6.126 1.00 95.00 101 TYR A N 1
ATOM 836 C CA . TYR A 1 101 ? 12.001 0.756 -6.996 1.00 95.00 101 TYR A CA 1
ATOM 837 C C . TYR A 1 101 ? 12.205 -0.756 -6.824 1.00 95.00 101 TYR A C 1
ATOM 839 O O . TYR A 1 101 ? 11.237 -1.521 -6.823 1.00 95.00 101 TYR A O 1
ATOM 847 N N . ASN A 1 102 ? 13.444 -1.217 -6.641 1.00 94.12 102 ASN A N 1
ATOM 848 C CA . ASN A 1 102 ? 13.710 -2.629 -6.368 1.00 94.12 102 ASN A CA 1
ATOM 849 C C . ASN A 1 102 ? 13.267 -3.043 -4.960 1.00 94.12 102 ASN A C 1
ATOM 851 O O . ASN A 1 102 ? 12.815 -4.175 -4.780 1.00 94.12 102 ASN A O 1
ATOM 855 N N . ASP A 1 103 ? 13.310 -2.148 -3.978 1.00 94.44 103 ASP A N 1
ATOM 856 C CA . ASP A 1 103 ? 12.759 -2.428 -2.651 1.00 94.44 103 ASP A CA 1
ATOM 857 C C . ASP A 1 103 ? 11.232 -2.579 -2.694 1.00 94.44 103 ASP A C 1
ATOM 859 O O . ASP A 1 103 ? 10.692 -3.516 -2.098 1.00 94.44 103 ASP A O 1
ATOM 863 N N . CYS A 1 104 ? 10.535 -1.781 -3.511 1.00 96.12 104 CYS A N 1
ATOM 864 C CA . CYS A 1 104 ? 9.113 -1.989 -3.802 1.00 96.12 104 CYS A CA 1
ATOM 865 C C . CYS A 1 104 ? 8.834 -3.391 -4.379 1.00 96.12 104 CYS A C 1
ATOM 867 O O . CYS A 1 104 ? 7.889 -4.056 -3.950 1.00 96.12 104 CYS A O 1
ATOM 869 N N . LYS A 1 105 ? 9.664 -3.877 -5.317 1.00 95.69 105 LYS A N 1
ATOM 870 C CA . LYS A 1 105 ? 9.522 -5.229 -5.902 1.00 95.69 105 LYS A CA 1
ATOM 871 C C . LYS A 1 105 ? 9.689 -6.327 -4.857 1.00 95.69 105 LYS A C 1
ATOM 873 O O . LYS A 1 105 ? 8.853 -7.230 -4.780 1.00 95.69 105 LYS A O 1
ATOM 878 N N . LYS A 1 106 ? 10.723 -6.223 -4.017 1.00 94.81 106 LYS A N 1
ATOM 879 C CA . LYS A 1 106 ? 11.002 -7.202 -2.954 1.00 94.81 106 LYS A CA 1
ATOM 880 C C . LYS A 1 106 ? 9.840 -7.319 -1.972 1.00 94.81 106 LYS A C 1
ATOM 882 O O . LYS A 1 106 ? 9.489 -8.430 -1.585 1.00 94.81 106 LYS A O 1
ATOM 887 N N . ARG A 1 107 ? 9.207 -6.198 -1.605 1.00 94.81 107 ARG A N 1
ATOM 888 C CA . ARG A 1 107 ? 8.076 -6.179 -0.660 1.00 94.81 107 ARG A CA 1
ATOM 889 C C . ARG A 1 107 ? 6.858 -6.968 -1.139 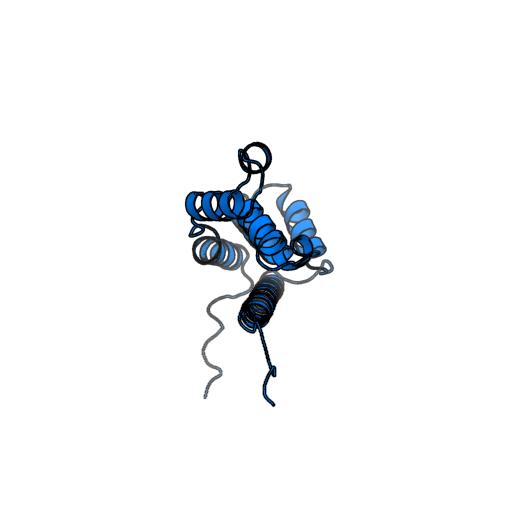1.00 94.81 107 ARG A C 1
ATOM 891 O O . ARG A 1 107 ? 6.121 -7.479 -0.305 1.00 94.81 107 ARG A O 1
ATOM 898 N N . ILE A 1 108 ? 6.661 -7.105 -2.451 1.00 92.88 108 ILE A N 1
ATOM 899 C CA . ILE A 1 108 ? 5.604 -7.953 -3.029 1.00 92.88 108 ILE A CA 1
ATOM 900 C C . ILE A 1 108 ? 6.133 -9.290 -3.571 1.00 92.88 108 ILE A C 1
ATOM 902 O O . ILE A 1 108 ? 5.444 -9.962 -4.335 1.00 92.88 108 ILE A O 1
ATOM 906 N N . GLY A 1 109 ? 7.343 -9.691 -3.165 1.00 91.12 109 GLY A N 1
ATOM 907 C CA . GLY A 1 109 ? 7.908 -11.012 -3.448 1.00 91.12 109 GLY A CA 1
ATOM 908 C C . GLY A 1 109 ? 8.425 -11.200 -4.874 1.00 91.12 109 GLY A C 1
ATOM 909 O O . GLY A 1 109 ? 8.489 -12.330 -5.349 1.00 91.12 109 GLY A O 1
ATOM 910 N N . ILE A 1 110 ? 8.777 -10.119 -5.571 1.00 91.31 110 ILE A N 1
ATOM 911 C CA . ILE A 1 110 ? 9.212 -10.174 -6.968 1.00 91.31 110 ILE A CA 1
ATOM 912 C C . ILE A 1 110 ? 10.719 -9.956 -7.089 1.00 91.31 110 ILE A C 1
ATOM 914 O O . ILE A 1 110 ? 11.281 -9.031 -6.502 1.00 91.31 110 ILE A O 1
ATOM 918 N N . SER A 1 111 ? 11.370 -10.807 -7.884 1.00 78.44 111 SER A N 1
ATOM 919 C CA . SER A 1 111 ? 12.788 -10.690 -8.221 1.00 78.44 111 SER A CA 1
ATOM 920 C C . SER A 1 111 ? 13.052 -9.577 -9.240 1.00 78.44 111 SER A C 1
ATOM 922 O O . SER A 1 111 ? 12.176 -9.169 -10.006 1.00 78.44 111 SER A O 1
ATOM 924 N N . ASN A 1 112 ? 14.299 -9.110 -9.291 1.00 75.62 112 ASN A N 1
ATOM 925 C CA . ASN A 1 112 ? 14.745 -8.137 -10.289 1.00 75.62 112 ASN A CA 1
ATOM 926 C C . ASN A 1 112 ? 14.594 -8.685 -11.725 1.00 75.62 112 ASN A C 1
ATOM 928 O O . ASN A 1 112 ? 14.542 -9.895 -11.937 1.00 75.62 112 ASN A O 1
ATOM 932 N N . GLY A 1 113 ? 14.568 -7.787 -12.715 1.00 81.94 113 GLY A N 1
ATOM 933 C CA . GLY A 1 113 ? 14.622 -8.142 -14.143 1.00 81.94 113 GLY A CA 1
ATOM 934 C C . GLY A 1 113 ? 13.293 -8.107 -14.902 1.00 81.94 113 GLY A C 1
ATOM 935 O O . GLY A 1 113 ? 13.300 -8.229 -16.123 1.00 81.94 113 GLY A O 1
ATOM 936 N N . ILE A 1 114 ? 12.163 -7.888 -14.227 1.00 91.38 114 ILE A N 1
ATOM 937 C CA . ILE A 1 114 ? 10.893 -7.607 -14.911 1.00 91.38 114 ILE A CA 1
ATOM 938 C C . ILE A 1 114 ? 10.812 -6.144 -15.357 1.00 91.38 114 ILE A C 1
ATOM 940 O O . ILE A 1 114 ? 11.348 -5.247 -14.697 1.00 91.38 114 ILE A O 1
ATOM 944 N N . ASN A 1 115 ? 10.127 -5.904 -16.473 1.00 93.25 115 ASN A N 1
ATOM 945 C CA . ASN A 1 115 ? 9.910 -4.557 -16.994 1.00 93.25 115 ASN A CA 1
ATOM 946 C C . ASN A 1 115 ? 8.828 -3.797 -16.189 1.00 93.25 115 ASN A C 1
ATOM 948 O O . ASN A 1 115 ? 8.111 -4.381 -15.370 1.00 93.25 115 ASN A O 1
ATOM 952 N N . TYR A 1 116 ? 8.707 -2.486 -16.418 1.00 94.12 116 TYR A N 1
ATOM 953 C CA . TYR A 1 116 ? 7.786 -1.621 -15.674 1.00 94.12 116 TYR A CA 1
ATOM 954 C C . TYR A 1 116 ? 6.319 -2.039 -15.843 1.00 94.12 116 TYR A C 1
ATOM 956 O O . TYR A 1 116 ? 5.567 -2.043 -14.867 1.00 94.12 116 TYR A O 1
ATOM 964 N N . TYR A 1 117 ? 5.908 -2.417 -17.057 1.00 94.38 117 TYR A N 1
ATOM 965 C CA . TYR A 1 117 ? 4.525 -2.818 -17.333 1.00 94.38 117 TYR A CA 1
ATOM 966 C C . TYR A 1 117 ? 4.146 -4.155 -16.680 1.00 94.38 117 TYR A C 1
ATOM 968 O O . TYR A 1 117 ? 3.056 -4.294 -16.123 1.00 94.38 117 TYR A O 1
ATOM 976 N N . ASP A 1 118 ? 5.045 -5.136 -16.696 1.00 94.12 118 ASP A N 1
ATOM 977 C CA . ASP A 1 118 ? 4.832 -6.414 -16.023 1.00 94.12 118 ASP A CA 1
ATOM 978 C C . ASP A 1 118 ? 4.762 -6.228 -14.510 1.00 94.12 118 ASP A C 1
ATOM 980 O O . ASP A 1 118 ? 3.870 -6.788 -13.869 1.00 94.12 118 ASP A O 1
ATOM 984 N N . PHE A 1 119 ? 5.610 -5.363 -13.946 1.00 95.81 119 PHE A N 1
ATOM 985 C CA . PHE A 1 119 ? 5.509 -5.024 -12.530 1.00 95.81 119 PHE A CA 1
ATOM 986 C C . PHE A 1 119 ? 4.188 -4.332 -12.192 1.00 95.81 119 PHE A C 1
ATOM 988 O O . PHE A 1 119 ? 3.550 -4.686 -11.204 1.00 95.81 119 PHE A O 1
ATOM 995 N N . TYR A 1 120 ? 3.728 -3.414 -13.044 1.00 95.94 120 TYR A N 1
ATOM 996 C CA . TYR A 1 120 ? 2.431 -2.757 -12.885 1.00 95.94 120 TYR A CA 1
ATOM 997 C C . TYR A 1 120 ? 1.271 -3.747 -12.835 1.00 95.94 120 TYR A C 1
ATOM 999 O O . TYR A 1 120 ? 0.431 -3.666 -11.938 1.00 95.94 120 TYR A O 1
ATOM 1007 N N . LYS A 1 121 ? 1.247 -4.729 -13.743 1.00 95.00 121 LYS A N 1
ATOM 1008 C CA . LYS A 1 121 ? 0.230 -5.790 -13.717 1.00 95.00 121 LYS A CA 1
ATOM 1009 C C . LYS A 1 121 ? 0.281 -6.590 -12.417 1.00 95.00 121 LYS A C 1
ATOM 1011 O O . LYS A 1 121 ? -0.772 -6.918 -11.878 1.00 95.00 121 LYS A O 1
ATOM 1016 N N . ILE A 1 122 ? 1.476 -6.886 -11.906 1.00 96.31 122 ILE A N 1
ATOM 1017 C CA . ILE A 1 122 ? 1.635 -7.609 -10.640 1.00 96.31 122 ILE A CA 1
ATOM 1018 C C . ILE A 1 122 ? 1.108 -6.778 -9.469 1.00 96.31 122 ILE A C 1
ATOM 1020 O O . ILE A 1 122 ? 0.342 -7.301 -8.666 1.00 96.31 122 ILE A O 1
ATOM 1024 N N . VAL A 1 123 ? 1.452 -5.490 -9.384 1.00 97.38 123 VAL A N 1
ATOM 1025 C CA . VAL A 1 123 ? 0.928 -4.591 -8.342 1.00 97.38 123 VAL A CA 1
ATOM 1026 C C . VAL A 1 123 ? -0.599 -4.534 -8.403 1.00 97.38 123 VAL A C 1
ATOM 1028 O O . VAL A 1 123 ? -1.253 -4.689 -7.374 1.00 97.38 123 VAL A O 1
ATOM 1031 N N . LEU A 1 124 ? -1.177 -4.386 -9.600 1.00 96.94 124 LEU A N 1
ATOM 1032 C CA . LEU A 1 124 ? -2.628 -4.372 -9.788 1.00 96.94 124 LEU A CA 1
ATOM 1033 C C . LEU A 1 124 ? -3.281 -5.679 -9.317 1.00 96.94 124 LEU A C 1
ATOM 1035 O O . LEU A 1 124 ? -4.265 -5.643 -8.585 1.00 96.94 124 LEU A O 1
ATOM 1039 N N . GLN A 1 125 ? -2.717 -6.827 -9.690 1.00 97.06 125 GLN A N 1
ATOM 1040 C CA . GLN A 1 125 ? -3.204 -8.136 -9.250 1.00 97.06 125 GLN A CA 1
ATOM 1041 C C . GLN A 1 125 ? -3.093 -8.316 -7.733 1.00 97.06 125 GLN A C 1
ATOM 1043 O O . GLN A 1 125 ? -4.013 -8.835 -7.107 1.00 97.06 125 GLN A O 1
ATOM 1048 N N . SER A 1 126 ? -2.004 -7.855 -7.121 1.00 97.62 126 SER A N 1
ATOM 1049 C CA . SER A 1 126 ? -1.840 -7.883 -5.666 1.00 97.62 126 SER A CA 1
ATOM 1050 C C . SER A 1 126 ? -2.873 -7.004 -4.958 1.00 97.62 126 SER A C 1
ATOM 1052 O O . SER A 1 126 ? -3.439 -7.433 -3.959 1.00 97.62 126 SER A O 1
ATOM 1054 N N . LEU A 1 127 ? -3.180 -5.817 -5.494 1.00 97.81 127 LEU A N 1
ATOM 1055 C CA . LEU A 1 127 ? -4.238 -4.947 -4.967 1.00 97.81 127 LEU A CA 1
ATOM 1056 C C . LEU A 1 127 ? -5.623 -5.600 -5.079 1.00 97.81 127 LEU A C 1
ATOM 1058 O O . LEU A 1 127 ? -6.383 -5.561 -4.115 1.00 97.81 127 LEU A O 1
ATOM 1062 N N . ILE A 1 128 ? -5.940 -6.223 -6.221 1.00 97.69 128 ILE A N 1
ATOM 1063 C CA . ILE A 1 128 ? -7.201 -6.959 -6.421 1.00 97.69 128 ILE A CA 1
ATOM 1064 C C . ILE A 1 128 ? -7.340 -8.059 -5.366 1.00 97.69 128 ILE A C 1
ATOM 1066 O O . ILE A 1 128 ? -8.335 -8.084 -4.648 1.00 97.69 128 ILE A O 1
ATOM 1070 N N . LYS A 1 129 ? -6.308 -8.893 -5.195 1.00 97.50 129 LYS A N 1
ATOM 1071 C CA . LYS A 1 129 ? -6.298 -9.962 -4.184 1.00 97.50 129 LYS A CA 1
ATOM 1072 C C . LYS A 1 129 ? -6.457 -9.431 -2.761 1.00 97.50 129 LYS A C 1
ATOM 1074 O O . LYS A 1 129 ? -7.148 -10.044 -1.952 1.00 97.50 129 LYS A O 1
ATOM 1079 N N . THR A 1 130 ? -5.841 -8.291 -2.441 1.00 97.12 130 THR A N 1
ATOM 1080 C CA . THR A 1 130 ? -6.045 -7.642 -1.141 1.00 97.12 130 THR A CA 1
ATOM 1081 C C . THR A 1 130 ? -7.513 -7.260 -0.945 1.00 97.12 130 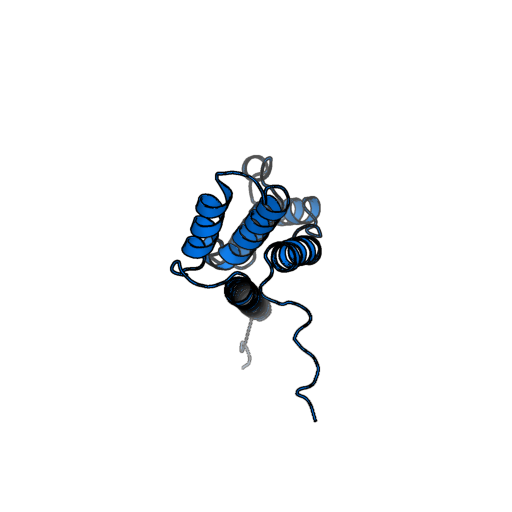THR A C 1
ATOM 1083 O O . THR A 1 130 ? -8.070 -7.557 0.108 1.00 97.12 130 THR A O 1
ATOM 1086 N N . TYR A 1 131 ? -8.163 -6.648 -1.940 1.00 96.31 131 TYR A N 1
ATOM 1087 C CA . TYR A 1 131 ? -9.584 -6.292 -1.849 1.00 96.31 131 TYR A CA 1
ATOM 1088 C C . TYR A 1 131 ? -10.503 -7.510 -1.750 1.00 96.31 131 TYR A C 1
ATOM 1090 O O . TYR A 1 131 ? -11.423 -7.503 -0.936 1.00 96.31 131 TYR A O 1
ATOM 1098 N N . GLU A 1 132 ? -10.247 -8.560 -2.530 1.00 96.88 132 GLU A N 1
ATOM 1099 C CA . GLU A 1 132 ? -10.974 -9.830 -2.424 1.00 96.88 132 GLU A CA 1
ATOM 1100 C C . GLU A 1 132 ? -10.893 -10.374 -0.996 1.00 96.88 132 GLU A C 1
ATOM 1102 O O . GLU A 1 132 ? -11.919 -10.680 -0.388 1.00 96.88 132 GLU A O 1
ATOM 1107 N N . LYS A 1 133 ? -9.692 -10.378 -0.405 1.00 96.81 133 LYS A N 1
ATOM 1108 C CA . LYS A 1 133 ? -9.511 -10.862 0.962 1.00 96.81 133 LYS A CA 1
ATOM 1109 C C . LYS A 1 133 ? -10.174 -9.971 2.014 1.00 96.81 133 LYS A C 1
ATOM 1111 O O . LYS A 1 133 ? -10.713 -10.483 2.990 1.00 96.81 133 LYS A O 1
ATOM 1116 N N . LEU A 1 134 ? -10.156 -8.651 1.830 1.00 95.69 134 LEU A N 1
ATOM 1117 C CA . LEU A 1 134 ? -10.885 -7.727 2.703 1.00 95.69 134 LEU A CA 1
ATOM 1118 C C . LEU A 1 134 ? -12.397 -7.976 2.639 1.00 95.69 134 LEU A C 1
ATOM 1120 O O . LEU A 1 134 ? -13.045 -7.995 3.680 1.00 95.69 134 LEU A O 1
ATOM 1124 N N . ASN A 1 135 ? -12.948 -8.229 1.449 1.00 94.94 135 ASN A N 1
ATOM 1125 C CA . ASN A 1 135 ? -14.365 -8.555 1.287 1.00 94.94 135 ASN A CA 1
ATOM 1126 C C . ASN A 1 135 ? -14.734 -9.873 1.977 1.00 94.94 135 ASN A C 1
ATOM 1128 O O . ASN A 1 135 ? -15.771 -9.946 2.628 1.00 94.94 135 ASN A O 1
ATOM 1132 N N . GLU A 1 136 ? -13.889 -10.903 1.874 1.00 94.94 136 GLU A N 1
ATOM 1133 C CA . GLU A 1 136 ? -14.083 -12.154 2.618 1.00 94.94 136 GLU A CA 1
ATOM 1134 C C . GLU A 1 136 ? -14.154 -11.910 4.127 1.00 94.94 136 GLU A C 1
ATOM 1136 O O . GLU A 1 136 ? -15.055 -12.424 4.784 1.00 94.94 136 GLU A O 1
ATOM 1141 N N . LEU A 1 137 ? -13.233 -11.104 4.667 1.00 94.19 137 LEU A N 1
ATOM 1142 C CA . LEU A 1 137 ? -13.201 -10.782 6.094 1.00 94.19 137 LEU A CA 1
ATOM 1143 C C . LEU A 1 137 ? -14.472 -10.043 6.527 1.00 94.19 137 LEU A C 1
ATOM 1145 O O . LEU A 1 137 ? -15.120 -10.454 7.485 1.00 94.19 137 LEU A O 1
ATOM 1149 N N . VAL A 1 138 ? -14.880 -9.018 5.777 1.00 92.19 138 VAL A N 1
ATOM 1150 C CA . VAL A 1 138 ? -16.119 -8.272 6.047 1.00 92.19 138 VAL A CA 1
ATOM 1151 C C . VAL A 1 138 ? -17.343 -9.192 6.024 1.00 92.19 138 VAL A C 1
ATOM 1153 O O . VAL A 1 138 ? -18.181 -9.119 6.918 1.00 92.19 138 VAL A O 1
ATOM 1156 N N . ASN A 1 139 ? -17.438 -10.088 5.039 1.00 89.25 139 ASN A N 1
ATOM 1157 C CA . ASN A 1 139 ? -18.557 -11.025 4.941 1.00 89.25 139 ASN A CA 1
ATOM 1158 C C . ASN A 1 139 ? -18.543 -12.075 6.061 1.00 89.25 139 ASN A C 1
ATOM 1160 O O . ASN A 1 139 ? -19.60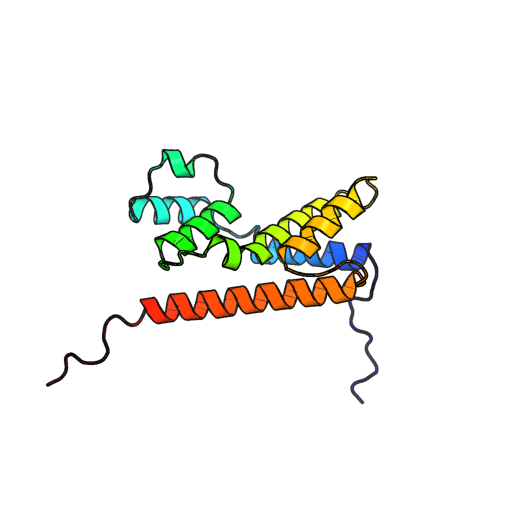7 -12.493 6.504 1.00 89.25 139 ASN A O 1
ATOM 1164 N N . SER A 1 140 ? -17.362 -12.477 6.541 1.00 82.12 140 SER A N 1
ATOM 1165 C CA . SER A 1 140 ? -17.241 -13.408 7.669 1.00 82.12 140 SER A CA 1
ATOM 1166 C C . SER A 1 140 ? -17.622 -12.785 9.015 1.00 82.12 140 SER A C 1
ATOM 1168 O O . SER A 1 140 ? -18.108 -13.492 9.888 1.00 82.12 140 SER A O 1
ATOM 1170 N N . GLU A 1 141 ? -17.464 -11.469 9.180 1.00 65.88 141 GLU A N 1
ATOM 1171 C CA . GLU A 1 141 ? -17.952 -10.757 10.370 1.00 65.88 141 GLU A CA 1
ATOM 1172 C C . GLU A 1 141 ? -19.451 -10.444 10.317 1.00 65.88 141 GLU A C 1
ATOM 1174 O O . GLU A 1 141 ? -20.089 -10.274 11.356 1.00 65.88 141 GLU A O 1
ATOM 1179 N N . ALA A 1 142 ? -20.021 -10.359 9.112 1.00 61.72 142 ALA A N 1
ATOM 1180 C CA . ALA A 1 142 ? -21.437 -10.083 8.896 1.00 61.72 142 ALA A CA 1
ATOM 1181 C C . ALA A 1 142 ? -22.354 -11.301 9.131 1.00 61.72 142 ALA A C 1
ATOM 1183 O O . ALA A 1 142 ? -23.574 -11.134 9.101 1.00 61.72 142 ALA A O 1
ATOM 1184 N N . ASP A 1 143 ? -21.799 -12.493 9.385 1.00 48.59 143 ASP A N 1
ATOM 1185 C CA . ASP A 1 143 ? -22.552 -13.706 9.723 1.00 48.59 143 ASP A CA 1
ATOM 1186 C C . ASP A 1 143 ? -22.399 -14.063 11.217 1.00 48.59 143 ASP A C 1
ATOM 1188 O O . ASP A 1 143 ? -21.500 -14.817 11.597 1.00 48.59 143 ASP A O 1
ATOM 1192 N N . PRO A 1 144 ? -23.246 -13.515 12.111 1.00 49.16 144 PRO A N 1
ATOM 1193 C CA . PRO A 1 144 ? -23.162 -13.821 13.530 1.00 49.16 144 PRO A CA 1
ATOM 1194 C C . PRO A 1 144 ? -23.854 -15.137 13.934 1.00 49.16 144 PRO A C 1
ATOM 1196 O O . PRO A 1 144 ? -23.804 -15.450 15.124 1.00 49.16 144 PRO A O 1
ATOM 1199 N N . ASN A 1 145 ? -24.521 -15.900 13.041 1.00 46.94 145 ASN A N 1
ATOM 1200 C CA . ASN A 1 145 ? -25.127 -17.194 13.417 1.00 46.94 145 ASN A CA 1
ATOM 1201 C C . ASN A 1 145 ? -25.718 -18.018 12.239 1.00 46.94 145 ASN A C 1
ATOM 1203 O O . ASN A 1 145 ? -26.809 -17.685 11.766 1.00 46.94 145 ASN A O 1
ATOM 1207 N N . PRO A 1 146 ? -25.173 -19.202 11.892 1.00 42.94 146 PRO A N 1
ATOM 1208 C CA . PRO A 1 146 ? -25.957 -20.268 11.291 1.00 42.94 146 PRO A CA 1
ATOM 1209 C C . PRO A 1 146 ? -26.322 -21.290 12.380 1.00 42.94 146 PRO A C 1
ATOM 1211 O O . PRO A 1 146 ? -25.489 -22.068 12.836 1.00 42.94 146 PRO A O 1
ATOM 1214 N N . SER A 1 147 ? -27.605 -21.320 12.753 1.00 41.34 147 SER A N 1
ATOM 1215 C CA . SER A 1 147 ? -28.279 -22.344 13.578 1.00 41.34 147 SER A CA 1
ATOM 1216 C C . SER A 1 147 ? -28.061 -22.333 15.105 1.00 41.34 147 SER A C 1
ATOM 1218 O O . SER A 1 147 ? -27.529 -23.259 15.705 1.00 41.34 147 SER A O 1
ATOM 1220 N N . ALA A 1 148 ? -28.708 -21.372 15.770 1.00 42.84 148 ALA A N 1
ATOM 1221 C CA . ALA A 1 148 ? -29.678 -21.755 16.796 1.00 42.84 148 ALA A CA 1
ATOM 1222 C C . ALA A 1 148 ? -31.048 -21.862 16.107 1.00 42.84 148 ALA A C 1
ATOM 1224 O O . ALA A 1 148 ? -31.727 -20.861 15.885 1.00 42.84 148 ALA A O 1
ATOM 1225 N N . SER A 1 149 ? -31.424 -23.062 15.671 1.00 40.44 149 SER A N 1
ATOM 1226 C CA . SER A 1 149 ? -32.781 -23.373 15.214 1.00 40.44 149 SER A CA 1
ATOM 1227 C C . SER A 1 149 ? -33.046 -24.863 15.413 1.00 40.44 149 SER A C 1
ATOM 1229 O O . SER A 1 149 ? -32.621 -25.667 14.592 1.00 40.44 149 SER A O 1
ATOM 1231 N N . ILE A 1 150 ? -33.765 -25.118 16.514 1.00 41.19 150 ILE A N 1
ATOM 1232 C CA . ILE A 1 150 ? -34.573 -26.292 16.902 1.00 41.19 150 ILE A CA 1
ATOM 1233 C C . ILE A 1 150 ? -33.825 -27.619 17.059 1.00 41.19 150 ILE A C 1
ATOM 1235 O O . ILE A 1 150 ? -33.502 -28.268 16.045 1.00 41.19 150 ILE A O 1
#

Sequence (150 aa):
MRDRYAHPLVNDKNLIFNAYSKLNKILIENFNKEELKKALKNKGVDSSELKNLGSLKLFEKFVEKFLDCKNSHNLMTPFFVLYDLRILNDHLTETNFEVEYNDCKKRIGISNGINYYDFYKIVLQSLIKTYEKLNELVNSEADPNPSASI

pLDDT: mean 88.75, std 14.73, range [40.44, 98.19]